Protein AF-A0A0V8HVV0-F1 (afdb_monomer)

Solvent-accessible surface area (backbone atoms on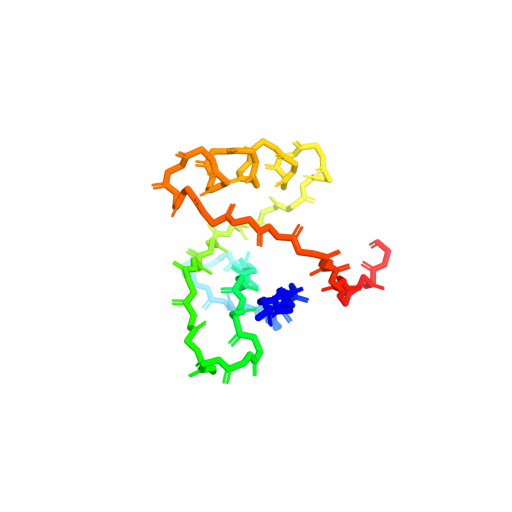ly — not comparable to full-atom values): 4263 Å² total; per-residue (Å²): 132,47,38,35,35,41,46,67,50,75,71,42,81,51,98,92,38,53,34,32,37,38,34,39,28,32,66,74,79,70,42,75,77,44,76,5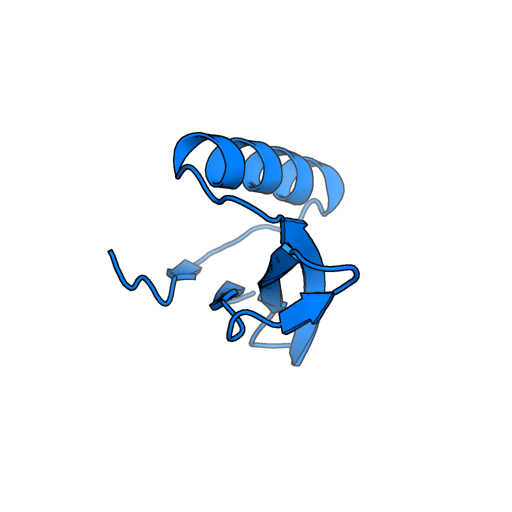0,77,38,71,71,90,50,74,73,60,55,53,54,57,47,53,54,49,47,68,72,65,68,67,78,76,79,48,79,47,69,69,76,76,135

Secondary structure (DSSP, 8-state):
-EEEEEEEPPPEEETTEEEEEEEEEETTTTEEEEEEEES---HHHHHHHHHHHHHHH---EEEEEE----

Sequence (70 aa):
MHLLRFASWPDVPFRGHNIRFFNLLDEYTKTALVVVARQYFKGAGVGADLEDIIAATRFQWVFAQCDIGS

Nearest PDB structures (foldseek):
  3ly9-assembly1_A-2  TM=5.385E-01  e=1.005E-01  Escherichia coli str. K-12 substr. MG1655
  3ly8-assembly1_A-2  TM=5.255E-01  e=1.396E-01  Escherichia coli str. K-12 substr. MG1655
  6ozq-assembly1_B  TM=4.011E-01  e=6.328E-01  Mus musculus
  6ozo-assembly1_A  TM=3.803E-01  e=4.866E-01  Mus musculus
  6oze-assembly1_A  TM=3.835E-01  e=7.217E-01  Homo sapiens

Foldseek 3Di:
DWEWEWDKDAFDDDPNATKIWIFTARPVVRDGLDIDIDSDDDPVVVVVVVVVSCVVVVDDYDYYHYPDDD

pLDDT: mean 72.67, std 7.9, range [41.53, 85.19]

Mean predicted aligned error: 7.55 Å

Structure (mmCIF, N/CA/C/O backbone):
data_AF-A0A0V8HVV0-F1
#
_entry.id   AF-A0A0V8HVV0-F1
#
loop_
_atom_site.group_PDB
_atom_site.id
_atom_site.type_symbol
_atom_site.label_atom_id
_atom_site.label_alt_id
_atom_site.label_comp_id
_atom_site.label_asym_id
_atom_site.label_entity_id
_atom_site.label_seq_id
_atom_site.pdbx_PDB_ins_code
_atom_site.Cartn_x
_atom_site.Cartn_y
_atom_site.Cartn_z
_atom_site.occupancy
_atom_site.B_iso_or_equiv
_atom_site.auth_seq_id
_atom_site.auth_comp_id
_atom_site.auth_asym_id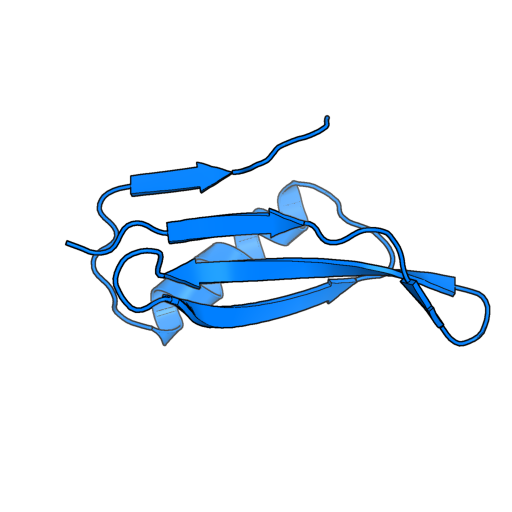
_atom_site.auth_atom_id
_atom_site.pdbx_PDB_model_num
ATOM 1 N N . MET A 1 1 ? -12.117 6.714 14.030 1.00 65.19 1 MET A N 1
ATOM 2 C CA . MET A 1 1 ? -11.720 7.718 13.023 1.00 65.19 1 MET A CA 1
ATOM 3 C C . MET A 1 1 ? -10.353 7.307 12.512 1.00 65.19 1 MET A C 1
ATOM 5 O O . MET A 1 1 ? -9.424 7.289 13.307 1.00 65.19 1 MET A O 1
ATOM 9 N N . HIS A 1 2 ? -10.267 6.870 11.256 1.00 68.31 2 HIS A N 1
ATOM 10 C CA . HIS A 1 2 ? -9.031 6.335 10.678 1.00 68.31 2 HIS A CA 1
ATOM 11 C C . HIS A 1 2 ? -8.187 7.489 10.125 1.00 68.31 2 HIS A C 1
ATOM 13 O O . HIS A 1 2 ? -8.690 8.303 9.344 1.00 68.31 2 HIS A O 1
ATOM 19 N N . LEU A 1 3 ? -6.934 7.579 10.575 1.00 73.25 3 LEU A N 1
ATOM 20 C CA . LEU A 1 3 ? -5.923 8.482 10.027 1.00 73.25 3 LEU A CA 1
ATOM 21 C C . LEU A 1 3 ? -5.039 7.649 9.115 1.00 73.25 3 LEU A C 1
ATOM 23 O O . LEU A 1 3 ? -4.461 6.661 9.560 1.00 73.25 3 LEU A O 1
ATOM 27 N N . LEU A 1 4 ? -4.939 8.044 7.854 1.00 74.75 4 LEU A N 1
ATOM 28 C CA . LEU A 1 4 ? -4.188 7.279 6.875 1.00 74.75 4 LEU A CA 1
ATOM 29 C C . LEU A 1 4 ? -2.912 8.016 6.513 1.00 74.75 4 LEU A C 1
ATOM 31 O O . LEU A 1 4 ? -2.942 9.187 6.128 1.00 74.75 4 LEU A O 1
ATOM 35 N N . ARG A 1 5 ? -1.787 7.323 6.671 1.00 75.94 5 ARG A N 1
ATOM 36 C CA . ARG A 1 5 ? -0.465 7.839 6.342 1.00 75.94 5 ARG A CA 1
ATOM 37 C C . ARG A 1 5 ? 0.074 7.160 5.099 1.00 75.94 5 ARG A C 1
ATOM 39 O O . ARG A 1 5 ? 0.090 5.933 5.005 1.00 75.94 5 ARG A O 1
ATOM 46 N N . PHE A 1 6 ? 0.583 7.982 4.194 1.00 74.69 6 PHE A N 1
ATOM 47 C CA . PHE A 1 6 ? 1.419 7.554 3.087 1.00 74.69 6 PHE A CA 1
ATOM 48 C C . PHE A 1 6 ? 2.869 7.665 3.504 1.00 74.69 6 PHE A C 1
ATOM 50 O O . PHE A 1 6 ? 3.375 8.765 3.731 1.00 74.69 6 PHE A O 1
ATOM 57 N N . ALA A 1 7 ? 3.522 6.514 3.586 1.00 74.06 7 ALA A N 1
ATOM 58 C CA . ALA A 1 7 ? 4.947 6.426 3.831 1.00 74.06 7 ALA A CA 1
ATOM 59 C C . ALA A 1 7 ? 5.623 5.846 2.589 1.00 74.06 7 ALA A C 1
ATOM 61 O O . ALA A 1 7 ? 5.363 4.700 2.207 1.00 74.06 7 ALA A O 1
ATOM 62 N N . SER A 1 8 ? 6.499 6.630 1.963 1.00 73.56 8 SER A N 1
ATOM 63 C CA . SER A 1 8 ? 7.425 6.106 0.963 1.00 73.56 8 SER A CA 1
ATOM 64 C C . SER A 1 8 ? 8.629 5.492 1.661 1.00 73.56 8 SER A C 1
ATOM 66 O O . SER A 1 8 ? 9.222 6.114 2.545 1.00 73.56 8 SER A O 1
ATOM 68 N N . TRP A 1 9 ? 9.019 4.297 1.245 1.00 71.94 9 TRP A N 1
ATOM 69 C CA . TRP A 1 9 ? 10.264 3.684 1.689 1.00 71.94 9 TRP A CA 1
ATOM 70 C C . TRP A 1 9 ? 11.418 4.090 0.770 1.00 71.94 9 TRP A C 1
ATOM 72 O O . TRP A 1 9 ? 11.178 4.419 -0.396 1.00 71.94 9 TRP A O 1
ATOM 82 N N . PRO A 1 10 ? 12.666 4.057 1.272 1.00 74.62 10 PRO A N 1
ATOM 83 C CA . PRO A 1 10 ? 13.845 4.228 0.436 1.00 74.62 10 PRO A CA 1
ATOM 84 C C . PRO A 1 10 ? 13.839 3.257 -0.746 1.00 74.62 10 PRO A C 1
ATOM 86 O O . PRO A 1 10 ? 13.294 2.155 -0.658 1.00 74.62 10 PRO A O 1
ATOM 89 N N . ASP A 1 11 ? 14.482 3.663 -1.837 1.00 80.44 11 ASP A N 1
ATOM 90 C CA . ASP A 1 11 ? 14.613 2.823 -3.021 1.00 80.44 11 ASP A CA 1
ATOM 91 C C . ASP A 1 11 ? 15.386 1.538 -2.688 1.00 80.44 11 ASP A C 1
ATOM 93 O O . ASP A 1 11 ? 16.506 1.578 -2.173 1.00 80.44 11 ASP A O 1
ATOM 97 N N . VAL A 1 12 ? 14.787 0.387 -2.996 1.00 82.75 12 VAL A N 1
ATOM 98 C CA . VAL A 1 12 ? 15.382 -0.935 -2.790 1.00 82.75 12 VAL A CA 1
ATOM 99 C C . VAL A 1 12 ? 15.879 -1.471 -4.134 1.00 82.75 12 VAL A C 1
ATOM 101 O O . VAL A 1 12 ? 15.075 -1.622 -5.060 1.00 82.75 12 VAL A O 1
ATOM 104 N N . PRO A 1 13 ? 17.176 -1.798 -4.275 1.00 85.12 13 PRO A N 1
ATOM 105 C CA . PRO A 1 13 ? 17.688 -2.412 -5.490 1.00 85.12 13 PRO A CA 1
ATOM 106 C C . PRO A 1 13 ? 17.181 -3.855 -5.614 1.00 85.12 13 PRO A C 1
ATOM 108 O O . PRO A 1 13 ? 17.420 -4.700 -4.752 1.00 85.12 13 PRO A O 1
ATOM 111 N N . PHE A 1 14 ? 16.504 -4.160 -6.717 1.00 80.38 14 PHE A N 1
ATOM 112 C CA . PHE A 1 14 ? 16.001 -5.489 -7.042 1.00 80.38 14 PHE A CA 1
ATOM 113 C C . PHE A 1 14 ? 16.174 -5.773 -8.537 1.00 80.38 14 PHE A C 1
ATOM 115 O O . PHE A 1 14 ? 15.666 -5.044 -9.388 1.00 80.38 14 PHE A O 1
ATOM 122 N N . ARG A 1 15 ? 16.896 -6.853 -8.868 1.00 84.00 15 ARG A N 1
ATOM 123 C CA . ARG A 1 15 ? 17.159 -7.298 -10.255 1.00 84.00 15 ARG A CA 1
ATOM 124 C C . ARG A 1 15 ? 17.699 -6.195 -11.186 1.00 84.00 15 ARG A C 1
ATOM 126 O O . ARG A 1 15 ? 17.317 -6.129 -12.346 1.00 84.00 15 ARG A O 1
ATOM 133 N N . GLY A 1 16 ? 18.582 -5.331 -10.680 1.00 85.19 16 GLY A N 1
ATOM 134 C CA . GLY A 1 16 ? 19.182 -4.241 -11.465 1.00 85.19 16 GLY A CA 1
ATOM 135 C C . GLY A 1 16 ? 18.317 -2.983 -11.588 1.00 85.19 16 GLY A C 1
ATOM 136 O O . GLY A 1 16 ? 18.703 -2.052 -12.289 1.00 85.19 16 GLY A O 1
ATOM 137 N N . HIS A 1 17 ? 17.181 -2.928 -10.892 1.00 80.44 17 HIS A N 1
ATOM 138 C CA . HIS A 1 17 ? 16.300 -1.766 -10.857 1.00 80.44 17 HIS A CA 1
ATOM 139 C C . HIS A 1 17 ? 16.109 -1.275 -9.426 1.00 80.44 17 HIS A C 1
ATOM 141 O O . HIS A 1 17 ? 16.056 -2.074 -8.496 1.00 80.44 17 HIS A O 1
ATOM 147 N N . ASN A 1 18 ? 15.943 0.032 -9.255 1.00 83.31 18 ASN A N 1
ATOM 148 C CA . ASN A 1 18 ? 15.523 0.603 -7.983 1.00 83.31 18 ASN A CA 1
ATOM 149 C C . ASN A 1 18 ? 13.996 0.549 -7.900 1.00 83.31 18 ASN A C 1
ATOM 151 O O . ASN A 1 18 ? 13.309 1.058 -8.785 1.00 83.31 18 ASN A O 1
ATOM 155 N N . ILE A 1 19 ? 13.470 -0.104 -6.868 1.00 81.56 19 ILE A N 1
ATO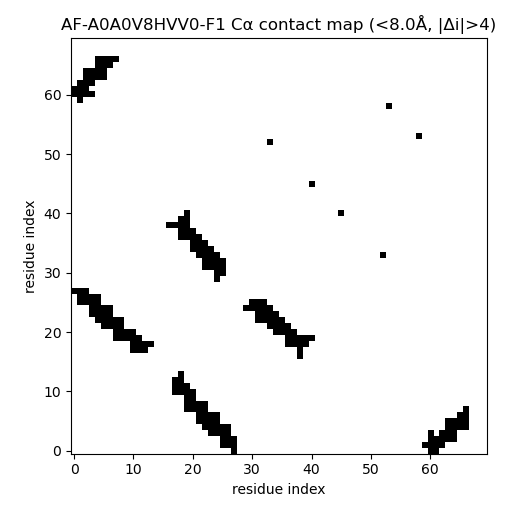M 156 C CA . ILE A 1 19 ? 12.036 -0.196 -6.599 1.00 81.56 19 ILE A CA 1
ATOM 157 C C . ILE A 1 19 ? 11.722 0.651 -5.376 1.00 81.56 19 ILE A C 1
ATOM 159 O O . ILE A 1 19 ? 12.289 0.438 -4.306 1.00 81.56 19 ILE A O 1
ATOM 163 N N . ARG A 1 20 ? 10.776 1.573 -5.525 1.00 79.06 20 ARG A N 1
ATOM 164 C CA . ARG A 1 20 ? 10.206 2.326 -4.414 1.00 79.06 20 ARG A CA 1
ATOM 165 C C . ARG A 1 20 ? 8.929 1.648 -3.943 1.00 79.06 20 ARG A C 1
ATOM 167 O O . ARG A 1 20 ? 8.121 1.197 -4.758 1.00 79.06 20 ARG A O 1
ATOM 174 N N . PHE A 1 21 ? 8.736 1.602 -2.631 1.00 76.88 21 PHE A N 1
ATOM 175 C CA . PHE A 1 21 ? 7.513 1.087 -2.024 1.00 76.88 21 PHE A CA 1
ATOM 176 C C . PHE A 1 21 ? 6.726 2.232 -1.399 1.00 76.88 21 PHE A C 1
ATOM 178 O O . PHE A 1 21 ? 7.300 3.089 -0.726 1.00 76.88 21 PHE A O 1
ATOM 185 N N . PHE A 1 22 ? 5.417 2.234 -1.623 1.00 75.94 22 PHE A N 1
ATOM 186 C CA . PHE A 1 22 ? 4.478 3.133 -0.969 1.00 75.94 22 PHE A CA 1
ATOM 187 C C . PHE A 1 22 ? 3.540 2.322 -0.106 1.00 75.94 22 PHE A C 1
ATOM 189 O O . PHE A 1 22 ? 2.830 1.445 -0.599 1.00 75.94 22 PHE A O 1
ATOM 196 N N . ASN A 1 23 ? 3.531 2.656 1.176 1.00 78.31 23 ASN A N 1
ATOM 197 C CA . ASN A 1 23 ? 2.658 2.020 2.136 1.00 78.31 23 ASN A CA 1
ATOM 198 C C . ASN A 1 23 ? 1.540 2.987 2.492 1.00 78.31 23 ASN A C 1
ATOM 200 O O . ASN A 1 23 ? 1.797 4.120 2.905 1.00 78.31 23 ASN A O 1
ATOM 204 N N . LEU A 1 24 ? 0.313 2.503 2.366 1.00 78.50 24 LEU A N 1
ATOM 205 C CA . LEU A 1 24 ? -0.847 3.092 3.003 1.00 78.50 24 LEU A CA 1
ATOM 206 C C . LEU A 1 24 ? -1.010 2.432 4.371 1.00 78.50 24 LEU A C 1
ATOM 208 O O . LEU A 1 24 ? -1.295 1.235 4.463 1.00 78.50 24 LEU A O 1
ATOM 212 N N . LEU A 1 25 ? -0.822 3.213 5.425 1.00 81.88 25 LEU A N 1
ATOM 213 C CA . LEU A 1 25 ? -0.895 2.764 6.809 1.00 81.88 25 LEU A CA 1
ATOM 214 C C . LEU A 1 25 ? -2.113 3.389 7.476 1.00 81.88 25 LEU A C 1
ATOM 216 O O . LEU A 1 25 ? -2.267 4.607 7.430 1.00 81.88 25 LEU A O 1
ATOM 220 N N . ASP A 1 26 ? -2.932 2.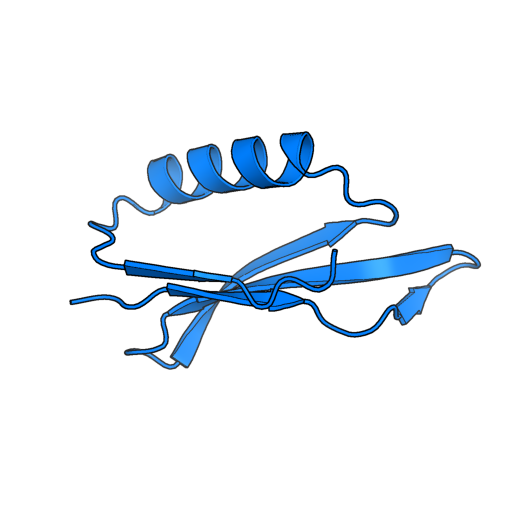582 8.143 1.00 79.81 26 ASP A N 1
ATOM 221 C CA . ASP A 1 26 ? -3.875 3.102 9.133 1.00 79.81 26 ASP A CA 1
ATOM 222 C C . ASP A 1 26 ? -3.117 3.350 10.437 1.00 79.81 26 ASP A C 1
ATOM 224 O O . ASP A 1 26 ? -2.695 2.423 11.128 1.00 79.81 26 ASP A O 1
ATOM 228 N N . GLU A 1 27 ? -2.916 4.621 10.765 1.00 79.38 27 GLU A N 1
ATOM 229 C CA . GLU A 1 27 ? -2.175 5.056 11.946 1.00 79.38 27 GLU A CA 1
ATOM 230 C C . GLU A 1 27 ? -2.876 4.683 13.254 1.00 79.38 27 GLU A C 1
ATOM 232 O O . GLU A 1 27 ? -2.207 4.559 14.283 1.00 79.38 27 GLU A O 1
ATOM 237 N N . TYR A 1 28 ? -4.199 4.486 13.231 1.00 80.50 28 TYR A N 1
ATOM 238 C CA . TYR A 1 28 ? -4.953 4.104 14.422 1.00 80.50 28 TYR A CA 1
ATOM 239 C C . TYR A 1 28 ? -4.710 2.637 14.787 1.00 80.50 28 TYR A C 1
ATOM 241 O O . TYR A 1 28 ? -4.438 2.314 15.941 1.00 80.50 28 TYR A O 1
ATOM 249 N N . THR A 1 29 ? -4.773 1.749 13.797 1.00 81.81 29 THR A N 1
ATOM 250 C CA . THR A 1 29 ? -4.603 0.297 13.979 1.00 81.81 29 THR A CA 1
ATOM 251 C C . THR A 1 29 ? -3.161 -0.171 13.790 1.00 81.81 29 THR A C 1
ATOM 253 O O . THR A 1 29 ? -2.840 -1.314 14.107 1.00 81.81 29 THR A O 1
ATOM 256 N N . LYS A 1 30 ? -2.284 0.702 13.276 1.00 81.31 30 LYS A N 1
ATOM 257 C CA . LYS A 1 30 ? -0.904 0.398 12.865 1.00 81.31 30 LYS A CA 1
ATOM 258 C C . LYS A 1 30 ? -0.814 -0.705 11.808 1.00 81.31 30 LYS A C 1
ATOM 260 O O . LYS A 1 30 ? 0.233 -1.334 11.657 1.00 81.31 30 LYS A O 1
ATOM 265 N N . THR A 1 31 ? -1.886 -0.926 11.049 1.00 79.88 31 THR A N 1
ATOM 266 C CA . THR A 1 31 ? -1.900 -1.909 9.963 1.00 79.88 31 THR A CA 1
ATOM 267 C C . THR A 1 31 ? -1.537 -1.269 8.632 1.00 79.88 31 THR A C 1
ATOM 269 O O . THR A 1 31 ? -2.057 -0.209 8.279 1.00 79.88 31 THR A O 1
ATOM 272 N N . ALA A 1 32 ? -0.687 -1.949 7.863 1.00 77.44 32 ALA A N 1
ATOM 273 C CA . ALA A 1 32 ? -0.520 -1.654 6.448 1.00 77.44 32 ALA A CA 1
ATOM 274 C C . ALA A 1 32 ? -1.743 -2.159 5.689 1.00 77.44 32 ALA A C 1
ATOM 276 O O . ALA A 1 32 ? -2.004 -3.359 5.650 1.00 77.44 32 ALA A O 1
ATOM 277 N N . LEU A 1 33 ? -2.492 -1.227 5.110 1.00 77.25 33 LEU A N 1
ATOM 278 C CA . LEU A 1 33 ? -3.647 -1.544 4.285 1.00 77.25 33 LEU A CA 1
ATOM 279 C C . LEU A 1 33 ? -3.200 -1.962 2.891 1.00 77.25 33 LEU A C 1
ATOM 281 O O . LEU A 1 33 ? -3.729 -2.924 2.343 1.00 77.25 33 LEU A O 1
ATOM 285 N N . VAL A 1 34 ? -2.219 -1.250 2.325 1.00 76.06 34 VAL A N 1
ATOM 286 C CA . VAL A 1 34 ? -1.708 -1.516 0.977 1.00 76.06 34 VAL A CA 1
ATOM 287 C C . VAL A 1 34 ? -0.226 -1.193 0.890 1.00 76.06 34 VAL A C 1
ATOM 289 O O . VAL A 1 34 ? 0.235 -0.203 1.455 1.00 76.06 34 VAL A O 1
ATOM 292 N N . VAL A 1 35 ? 0.504 -2.026 0.151 1.00 75.44 35 VAL A N 1
ATOM 293 C CA . VAL A 1 35 ? 1.901 -1.811 -0.226 1.00 75.44 35 VAL A CA 1
ATOM 294 C C . VAL A 1 35 ? 1.988 -1.853 -1.746 1.00 75.44 35 VAL A C 1
ATOM 296 O O . VAL A 1 35 ? 1.738 -2.893 -2.354 1.00 75.44 35 VAL A O 1
ATOM 299 N N . VAL A 1 36 ? 2.342 -0.729 -2.364 1.00 76.69 36 VAL A N 1
ATOM 300 C CA . VAL A 1 36 ? 2.517 -0.617 -3.815 1.00 76.69 36 VAL A CA 1
ATOM 301 C C . VAL A 1 36 ? 4.002 -0.506 -4.129 1.00 76.69 36 VAL A C 1
ATOM 303 O O . VAL A 1 36 ? 4.666 0.435 -3.700 1.00 76.69 36 VAL A O 1
ATOM 306 N N . ALA A 1 37 ? 4.526 -1.457 -4.898 1.00 74.69 37 ALA A N 1
ATOM 307 C CA . ALA A 1 37 ? 5.905 -1.452 -5.372 1.00 74.69 37 ALA A CA 1
ATOM 308 C C . ALA A 1 37 ? 5.957 -0.934 -6.814 1.00 74.69 37 ALA A C 1
ATOM 310 O O . ALA A 1 37 ? 5.358 -1.542 -7.703 1.00 74.69 37 ALA A O 1
ATOM 311 N N . ARG A 1 38 ? 6.689 0.153 -7.083 1.00 73.31 38 ARG A N 1
ATOM 312 C CA . ARG A 1 38 ? 6.943 0.605 -8.463 1.00 73.31 38 ARG A CA 1
ATOM 313 C C . ARG A 1 38 ? 8.381 1.066 -8.649 1.00 73.31 38 ARG A C 1
ATOM 315 O O . ARG A 1 38 ? 8.991 1.643 -7.759 1.00 73.31 38 ARG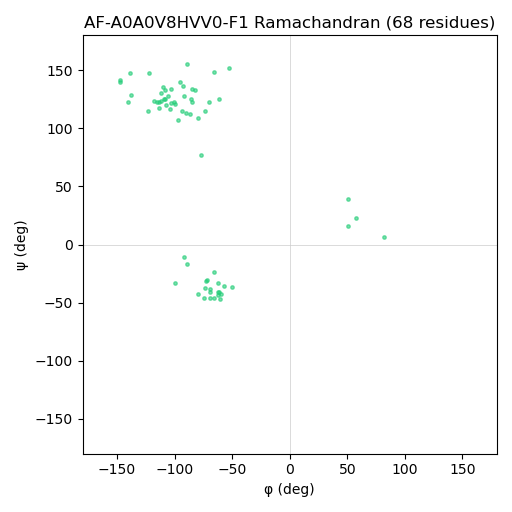 A O 1
ATOM 322 N N . GLN A 1 39 ? 8.901 0.847 -9.854 1.00 70.31 39 GLN A N 1
ATOM 323 C CA . GLN A 1 39 ? 10.202 1.383 -10.270 1.00 70.31 39 GLN A CA 1
ATOM 324 C C . GLN A 1 39 ? 10.159 2.899 -10.513 1.00 70.31 39 GLN A C 1
ATOM 326 O O . GLN A 1 39 ? 11.149 3.588 -10.303 1.00 70.31 39 GLN A O 1
ATOM 331 N N . TYR A 1 40 ? 9.004 3.427 -10.937 1.00 66.31 40 TYR A N 1
ATOM 332 C CA . TYR A 1 40 ? 8.808 4.847 -11.218 1.00 66.31 40 TYR A CA 1
ATOM 333 C C . TYR A 1 40 ? 7.461 5.310 -10.676 1.00 66.31 40 TYR A C 1
ATOM 335 O O . TYR A 1 40 ? 6.422 4.719 -10.981 1.00 66.31 40 TYR A O 1
ATOM 343 N N . PHE A 1 41 ? 7.482 6.398 -9.913 1.00 64.06 41 PHE A N 1
ATOM 344 C CA . PHE A 1 41 ? 6.282 7.065 -9.431 1.00 64.06 41 PHE A CA 1
ATOM 345 C C . PHE A 1 41 ? 6.045 8.335 -10.241 1.00 64.06 41 PHE A C 1
ATOM 347 O O . PHE A 1 41 ? 6.849 9.261 -10.225 1.00 64.06 41 PHE A O 1
ATOM 354 N N . LYS A 1 42 ? 4.928 8.370 -10.971 1.00 64.50 42 LYS A N 1
ATOM 355 C CA . LYS A 1 42 ? 4.341 9.616 -11.473 1.00 64.50 42 LYS A CA 1
ATOM 356 C C . LYS A 1 42 ? 3.150 9.924 -10.578 1.00 64.50 42 LYS A C 1
ATOM 358 O O . LYS A 1 42 ? 2.354 9.019 -10.340 1.00 64.50 42 LYS A O 1
ATOM 363 N N . GLY A 1 43 ? 3.003 11.169 -10.122 1.00 63.31 43 GLY A N 1
ATOM 364 C CA . GLY A 1 43 ? 1.919 11.560 -9.205 1.00 63.31 43 GLY A CA 1
ATOM 365 C C . GLY A 1 43 ? 0.524 11.122 -9.676 1.00 63.31 43 GLY A C 1
ATOM 366 O O . GLY A 1 43 ? -0.271 10.642 -8.877 1.00 63.31 43 GLY A O 1
ATOM 367 N N . ALA A 1 44 ? 0.272 11.154 -10.990 1.00 62.97 44 ALA A N 1
ATOM 368 C CA . ALA A 1 44 ? -0.979 10.673 -11.583 1.00 62.97 44 ALA A CA 1
ATOM 369 C C . ALA A 1 44 ? -1.248 9.168 -11.360 1.00 62.97 44 ALA A C 1
ATOM 371 O O . ALA A 1 44 ? -2.396 8.768 -11.217 1.00 62.97 44 ALA A O 1
ATOM 372 N N . GLY A 1 45 ? -0.205 8.331 -11.309 1.00 64.88 45 GLY A N 1
ATOM 373 C CA . GLY A 1 45 ? -0.352 6.894 -11.055 1.00 64.88 45 GLY A CA 1
ATOM 374 C C . GLY A 1 45 ? -0.704 6.577 -9.601 1.00 64.88 45 GLY A C 1
ATOM 375 O O . GLY A 1 45 ? -1.444 5.636 -9.352 1.00 64.88 45 GLY A O 1
ATOM 376 N N . VAL A 1 46 ? -0.228 7.394 -8.656 1.00 67.56 46 VAL A N 1
ATOM 377 C CA . VAL A 1 46 ? -0.543 7.241 -7.224 1.00 67.56 46 VAL A CA 1
ATOM 378 C C . VAL A 1 46 ? -2.007 7.565 -6.943 1.00 67.56 46 VAL A C 1
ATOM 380 O O . VAL A 1 46 ? -2.631 6.886 -6.138 1.00 67.56 46 VAL A O 1
ATOM 383 N N . GLY A 1 47 ? -2.560 8.581 -7.615 1.00 69.62 47 GLY A N 1
ATOM 384 C CA . GLY A 1 47 ? -3.968 8.961 -7.465 1.00 69.62 47 GLY A CA 1
ATOM 385 C C . GLY A 1 47 ? -4.934 7.851 -7.884 1.00 69.62 47 GLY A C 1
ATOM 386 O O . GLY A 1 47 ? -5.866 7.554 -7.148 1.00 69.62 47 GLY A O 1
ATOM 387 N N . ALA A 1 48 ? -4.667 7.185 -9.011 1.00 71.31 48 ALA A N 1
ATOM 388 C CA . ALA A 1 48 ? -5.491 6.066 -9.474 1.00 71.31 48 ALA A CA 1
ATOM 389 C C . ALA A 1 48 ? -5.417 4.859 -8.523 1.00 71.31 48 ALA A C 1
ATOM 391 O O . ALA A 1 48 ? -6.451 4.336 -8.116 1.00 71.31 48 ALA A O 1
ATOM 392 N N . ASP A 1 49 ? -4.204 4.478 -8.096 1.00 73.12 49 ASP A N 1
ATOM 393 C CA . ASP A 1 49 ? -4.021 3.403 -7.110 1.00 73.12 49 ASP A CA 1
ATOM 394 C C . ASP A 1 49 ? -4.795 3.723 -5.817 1.00 73.12 49 ASP A C 1
ATOM 396 O O . ASP A 1 49 ? -5.360 2.840 -5.183 1.00 73.12 49 ASP A O 1
ATOM 400 N N . LEU A 1 50 ? -4.867 4.999 -5.435 1.00 73.00 50 LEU A N 1
ATOM 401 C CA . LEU A 1 50 ? -5.589 5.439 -4.251 1.00 73.00 50 LEU A CA 1
ATOM 402 C C . LEU A 1 50 ? -7.103 5.321 -4.350 1.00 73.00 50 LEU A C 1
ATOM 404 O O . LEU A 1 50 ? -7.740 4.849 -3.406 1.00 73.00 50 LEU A O 1
ATOM 408 N N . GLU A 1 51 ? -7.673 5.755 -5.468 1.00 75.06 51 GLU A N 1
ATOM 409 C CA . GLU A 1 51 ? -9.109 5.653 -5.723 1.00 75.06 51 GLU A CA 1
ATOM 410 C C . GLU A 1 51 ? -9.569 4.191 -5.691 1.00 75.06 51 GLU A C 1
ATOM 412 O O . GLU A 1 51 ? -10.566 3.875 -5.033 1.00 75.06 51 GLU A O 1
ATOM 417 N N . ASP A 1 52 ? -8.788 3.288 -6.289 1.00 77.44 52 ASP A N 1
ATOM 418 C CA . ASP A 1 52 ? -9.062 1.850 -6.279 1.00 77.44 52 ASP A CA 1
ATOM 419 C C . ASP A 1 52 ? -9.043 1.272 -4.856 1.00 77.44 52 ASP A C 1
ATOM 421 O O . ASP A 1 52 ? -9.908 0.477 -4.479 1.00 77.44 52 ASP A O 1
ATOM 425 N N . ILE A 1 53 ? -8.099 1.704 -4.019 1.00 72.62 53 ILE A N 1
ATOM 426 C CA . ILE A 1 53 ? -8.002 1.248 -2.626 1.00 72.62 53 ILE A CA 1
ATOM 427 C C . ILE A 1 53 ? -9.168 1.775 -1.788 1.00 72.62 53 ILE A C 1
ATOM 429 O O . ILE A 1 53 ? -9.721 1.035 -0.968 1.00 72.62 53 ILE A O 1
ATOM 433 N N . ILE A 1 54 ? -9.573 3.031 -1.985 1.00 72.81 54 ILE A N 1
ATOM 434 C CA . ILE A 1 54 ? -10.748 3.611 -1.318 1.00 72.81 54 ILE A CA 1
ATOM 435 C C . ILE A 1 54 ? -12.002 2.816 -1.701 1.00 72.81 54 ILE A C 1
ATOM 437 O O . ILE A 1 54 ? -12.768 2.410 -0.819 1.00 72.81 54 ILE A O 1
ATOM 441 N N . ALA A 1 55 ? -12.174 2.526 -2.993 1.00 75.06 55 ALA A N 1
ATOM 442 C CA . ALA A 1 55 ? -13.286 1.727 -3.496 1.00 75.06 55 ALA A CA 1
ATOM 443 C C . ALA A 1 55 ? -13.286 0.298 -2.920 1.00 75.06 55 ALA A C 1
ATOM 445 O O . ALA A 1 55 ? -14.341 -0.214 -2.534 1.00 75.06 55 ALA A O 1
ATOM 446 N N . ALA A 1 56 ? -12.113 -0.334 -2.811 1.00 74.06 56 ALA A N 1
ATOM 447 C CA . ALA A 1 56 ? -11.974 -1.704 -2.324 1.00 74.06 56 ALA A CA 1
ATOM 448 C C . ALA A 1 56 ? -12.171 -1.836 -0.805 1.00 74.06 56 ALA A C 1
ATOM 450 O O . ALA A 1 56 ? -12.748 -2.816 -0.334 1.00 74.06 56 ALA A O 1
ATOM 451 N N . THR A 1 57 ? -11.701 -0.861 -0.026 1.00 68.81 57 THR A N 1
ATOM 452 C CA . THR A 1 57 ? -11.672 -0.963 1.441 1.00 68.81 57 THR A CA 1
ATOM 453 C C . THR A 1 57 ? -12.947 -0.464 2.122 1.00 68.81 57 THR A C 1
ATOM 455 O O . THR A 1 57 ? -13.173 -0.792 3.285 1.00 68.81 57 THR A O 1
ATOM 458 N N . ARG A 1 58 ? -13.798 0.308 1.424 1.00 67.19 58 ARG A N 1
ATOM 459 C CA . ARG A 1 58 ? -15.025 0.945 1.961 1.00 67.19 58 ARG A CA 1
ATOM 460 C C . ARG A 1 58 ? -14.820 1.737 3.262 1.00 67.19 58 ARG A C 1
ATOM 462 O O . ARG A 1 58 ? -15.792 2.045 3.953 1.00 67.19 58 ARG A O 1
ATOM 469 N N . PHE A 1 59 ? -13.583 2.070 3.621 1.00 70.06 59 PHE A N 1
ATOM 470 C CA . PHE A 1 59 ? -13.326 2.910 4.781 1.00 70.06 59 PHE A CA 1
ATOM 471 C C . PHE A 1 59 ? -13.894 4.313 4.530 1.00 70.06 59 PHE A C 1
ATOM 473 O O . PHE A 1 59 ? -13.922 4.793 3.397 1.00 70.06 59 PHE A O 1
ATOM 480 N N . GLN A 1 60 ? -14.334 4.986 5.594 1.00 64.94 60 GLN A N 1
ATOM 481 C CA . GLN A 1 60 ? -14.617 6.421 5.586 1.00 64.94 60 GLN A CA 1
ATOM 482 C C . GLN A 1 60 ? -13.380 7.132 6.145 1.00 64.94 60 GLN A C 1
ATOM 484 O O . GLN A 1 60 ? -13.061 7.021 7.331 1.00 64.94 60 GLN A O 1
ATOM 489 N N . TRP A 1 61 ? -12.635 7.791 5.261 1.00 68.25 61 TRP A N 1
ATOM 490 C CA . TRP A 1 61 ? -11.319 8.357 5.546 1.00 68.25 61 TRP A CA 1
ATOM 491 C C . TRP A 1 61 ? -11.553 9.791 5.985 1.00 68.25 61 TRP A C 1
ATOM 493 O O . TRP A 1 61 ? -12.248 10.533 5.293 1.00 68.25 61 TRP A O 1
ATOM 503 N N . VAL A 1 62 ? -11.012 10.181 7.138 1.00 59.28 62 VAL A N 1
ATOM 504 C CA . VAL A 1 62 ? -11.226 11.544 7.646 1.00 59.28 62 VAL A CA 1
ATOM 505 C C . VAL A 1 62 ? -10.021 12.432 7.341 1.00 59.28 62 VAL A C 1
ATOM 507 O O . VAL A 1 62 ? -10.202 13.604 7.034 1.00 59.28 62 VAL A O 1
ATOM 510 N N . PHE A 1 63 ? -8.806 11.870 7.343 1.00 60.69 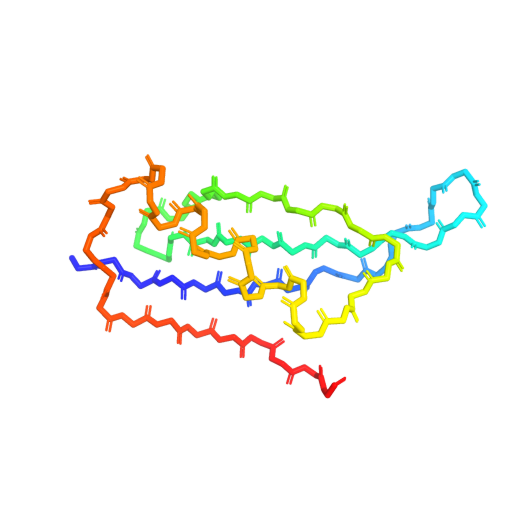63 PHE A N 1
ATOM 511 C CA . PHE A 1 63 ? -7.577 12.597 7.020 1.00 60.69 63 PHE A CA 1
ATOM 512 C C . PHE A 1 63 ? -6.544 11.692 6.339 1.00 60.69 63 PHE A C 1
ATOM 514 O O . PHE A 1 63 ? -6.355 10.539 6.734 1.00 60.69 63 PHE A O 1
ATOM 521 N N . ALA A 1 64 ? -5.865 12.250 5.336 1.00 64.00 64 ALA A N 1
ATOM 522 C CA . ALA A 1 64 ? -4.751 11.649 4.613 1.00 64.00 64 ALA A CA 1
ATOM 523 C C . ALA A 1 64 ? -3.498 12.510 4.824 1.00 64.00 64 ALA A C 1
ATOM 525 O O . ALA A 1 64 ? -3.516 13.705 4.527 1.00 64.00 64 ALA A O 1
ATOM 526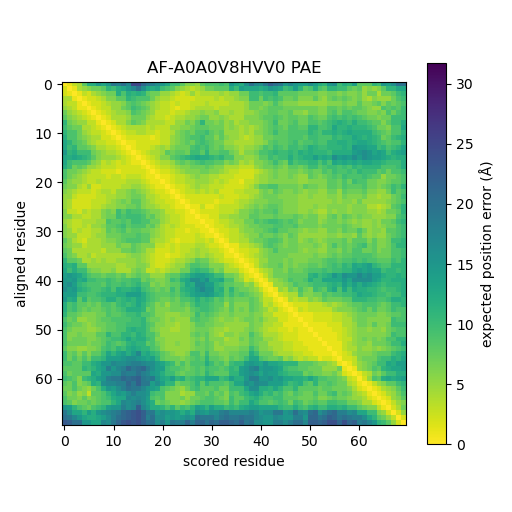 N N . GLN A 1 65 ? -2.418 11.915 5.328 1.00 66.69 65 GLN A N 1
ATOM 527 C CA . GLN A 1 65 ? -1.122 12.577 5.487 1.00 66.69 65 GLN A CA 1
ATOM 528 C C . GLN A 1 65 ? -0.108 11.931 4.552 1.00 66.69 65 GLN A C 1
ATOM 530 O O . GLN A 1 65 ? 0.126 10.728 4.640 1.00 66.69 65 GLN A O 1
ATOM 535 N N . CYS A 1 66 ? 0.499 12.721 3.668 1.00 67.12 66 CYS A N 1
ATOM 536 C CA . CYS A 1 66 ? 1.502 12.232 2.732 1.00 67.12 66 CYS A CA 1
ATOM 537 C C . CYS A 1 66 ? 2.880 12.799 3.061 1.00 67.12 66 CYS A C 1
ATOM 539 O O . CYS A 1 66 ? 3.050 14.018 3.103 1.00 67.12 66 CYS A O 1
ATOM 541 N N . ASP A 1 67 ? 3.853 11.914 3.275 1.00 64.50 67 ASP A N 1
ATOM 542 C CA . ASP A 1 67 ? 5.259 12.287 3.416 1.00 64.50 67 ASP A CA 1
ATOM 543 C C . ASP A 1 67 ? 5.826 12.577 2.013 1.00 64.50 67 ASP A C 1
ATOM 545 O O . ASP A 1 67 ? 6.476 11.732 1.400 1.00 64.50 67 ASP A O 1
ATOM 549 N N . ILE A 1 68 ? 5.515 13.745 1.442 1.00 56.66 68 ILE A N 1
ATOM 550 C CA . ILE A 1 68 ? 6.021 14.125 0.115 1.00 56.66 68 ILE A CA 1
ATOM 551 C C . ILE A 1 68 ? 7.397 14.783 0.256 1.00 56.66 68 ILE A C 1
ATOM 553 O O . ILE A 1 68 ? 7.518 15.908 0.741 1.00 56.66 68 ILE A O 1
ATOM 557 N N . GLY A 1 69 ? 8.422 14.095 -0.247 1.00 55.56 69 GLY A N 1
ATOM 558 C CA . GLY A 1 69 ? 9.494 14.735 -1.009 1.00 55.56 69 GLY A CA 1
ATOM 559 C C . GLY A 1 69 ? 9.051 14.847 -2.474 1.00 55.56 69 GLY A C 1
ATOM 560 O O . GLY A 1 69 ? 8.484 13.888 -2.994 1.00 55.56 69 GLY A O 1
ATOM 561 N N . SER A 1 70 ? 9.255 16.035 -3.056 1.00 41.53 70 SER A N 1
ATOM 562 C CA . SER A 1 70 ? 8.841 16.529 -4.391 1.00 41.53 70 SER A CA 1
ATOM 563 C C . SER A 1 70 ? 8.670 15.504 -5.512 1.00 41.53 70 SER A C 1
ATOM 565 O O . SER A 1 70 ? 9.621 14.714 -5.719 1.00 41.53 70 SER A O 1
#

Radius of gyration: 12.62 Å; Cα contacts (8 Å, |Δi|>4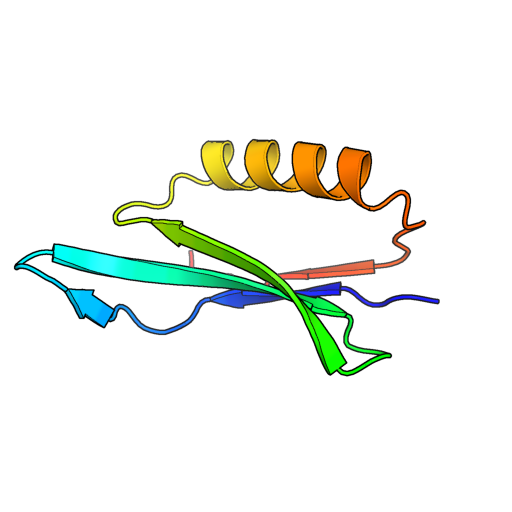): 109; chains: 1; bounding box: 34×24×26 Å